Protein AF-A0A7S2M512-F1 (afdb_monomer_lite)

pLDDT: mean 91.22, std 9.27, range [47.25, 98.19]

Structure (mmCIF, N/CA/C/O backbone):
data_AF-A0A7S2M512-F1
#
_entry.id   AF-A0A7S2M512-F1
#
loop_
_atom_site.group_PDB
_atom_site.id
_atom_site.type_symbol
_atom_site.label_atom_id
_atom_site.label_alt_id
_atom_site.label_comp_id
_atom_site.label_asym_id
_atom_site.label_entity_id
_atom_site.label_seq_id
_atom_site.pdbx_PDB_ins_code
_atom_site.Cartn_x
_atom_site.Cartn_y
_atom_site.Cartn_z
_atom_site.occupancy
_atom_site.B_iso_or_equiv
_atom_site.auth_seq_id
_atom_site.auth_comp_id
_atom_site.auth_asym_id
_atom_site.auth_atom_id
_atom_site.pdbx_PDB_model_num
ATOM 1 N N . ILE A 1 1 ? -20.066 -14.148 0.304 1.00 47.25 1 ILE A N 1
ATOM 2 C CA . ILE A 1 1 ? -20.116 -14.385 -1.157 1.00 47.25 1 ILE A CA 1
ATOM 3 C C . ILE A 1 1 ? -18.692 -14.210 -1.650 1.00 47.25 1 ILE A C 1
ATOM 5 O O . ILE A 1 1 ? -18.164 -13.119 -1.497 1.00 47.25 1 ILE A O 1
ATOM 9 N N . SER A 1 2 ? -18.040 -15.280 -2.105 1.00 48.06 2 SER A N 1
ATOM 10 C CA . SER A 1 2 ? -16.738 -15.159 -2.768 1.00 48.06 2 SER A CA 1
ATOM 11 C C . SER A 1 2 ? -17.012 -14.623 -4.172 1.00 48.06 2 SER A C 1
ATOM 13 O O . SER A 1 2 ? -17.700 -15.272 -4.958 1.00 48.06 2 SER A O 1
ATOM 15 N N . SER A 1 3 ? -16.604 -13.385 -4.436 1.00 68.81 3 SER A N 1
ATOM 16 C CA . SER A 1 3 ? -16.643 -12.801 -5.774 1.00 68.81 3 SER A CA 1
ATOM 17 C C . SER A 1 3 ? -15.496 -13.369 -6.601 1.00 68.81 3 SER A C 1
ATOM 19 O O . SER A 1 3 ? -14.376 -13.481 -6.101 1.00 68.81 3 SER A O 1
ATOM 21 N N . VAL A 1 4 ? -15.758 -13.688 -7.867 1.00 78.00 4 VAL A N 1
ATOM 22 C CA . VAL A 1 4 ? -14.702 -14.053 -8.819 1.00 78.00 4 VAL A CA 1
ATOM 23 C C 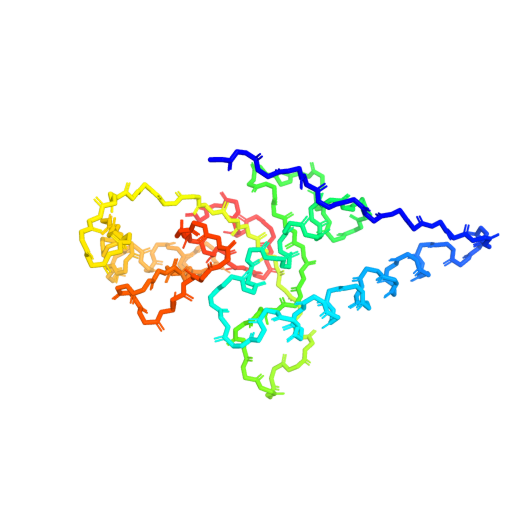. VAL A 1 4 ? -13.775 -12.842 -8.996 1.00 78.00 4 VAL A C 1
ATOM 25 O O . VAL A 1 4 ? -14.283 -11.742 -9.236 1.00 78.00 4 VAL A O 1
ATOM 28 N N . PRO A 1 5 ? -12.447 -12.996 -8.849 1.00 81.44 5 PRO A N 1
ATOM 29 C CA . PRO A 1 5 ? -11.518 -11.890 -9.041 1.00 81.44 5 PRO A CA 1
ATOM 30 C C . PRO A 1 5 ? -11.541 -11.416 -10.499 1.00 81.44 5 PRO A C 1
ATOM 32 O O . PRO A 1 5 ? -11.652 -12.217 -11.426 1.00 81.44 5 PRO A O 1
ATOM 35 N N . MET A 1 6 ? -11.411 -10.105 -10.706 1.00 85.00 6 MET A N 1
ATOM 36 C CA . MET A 1 6 ? -11.157 -9.553 -12.035 1.00 85.00 6 MET A CA 1
ATOM 37 C C . MET A 1 6 ? -9.707 -9.848 -12.424 1.00 85.00 6 MET A C 1
ATOM 39 O O . MET A 1 6 ? -8.794 -9.605 -11.638 1.00 85.00 6 MET A O 1
ATOM 43 N N . THR A 1 7 ? -9.486 -10.334 -13.643 1.00 89.25 7 THR A N 1
ATOM 44 C CA . THR A 1 7 ? -8.142 -10.548 -14.190 1.00 89.25 7 THR A CA 1
ATOM 45 C C . THR A 1 7 ? -7.954 -9.690 -15.432 1.00 89.25 7 THR A C 1
ATOM 47 O O . THR A 1 7 ? -8.776 -9.724 -16.345 1.00 89.25 7 THR A O 1
ATOM 50 N N . ILE A 1 8 ? -6.870 -8.914 -15.458 1.00 90.00 8 ILE A N 1
ATOM 51 C CA . ILE A 1 8 ? -6.464 -8.098 -16.604 1.00 90.00 8 ILE A CA 1
ATOM 52 C C . ILE A 1 8 ? -5.135 -8.657 -17.105 1.00 90.00 8 ILE A C 1
ATOM 54 O O . ILE A 1 8 ? -4.163 -8.709 -16.355 1.00 90.00 8 ILE A O 1
ATOM 58 N N . HIS A 1 9 ? -5.096 -9.072 -18.369 1.00 92.69 9 HIS A N 1
ATOM 59 C CA . HIS A 1 9 ? -3.876 -9.536 -19.023 1.00 92.69 9 HIS A CA 1
ATOM 60 C C . HIS A 1 9 ? -3.316 -8.425 -19.908 1.00 92.69 9 HIS A C 1
ATOM 62 O O . HIS A 1 9 ? -4.042 -7.848 -20.717 1.00 92.69 9 HIS A O 1
ATOM 68 N N . VAL A 1 10 ? -2.024 -8.138 -19.755 1.00 92.50 10 VAL A N 1
ATOM 69 C CA . VAL A 1 10 ? -1.304 -7.146 -20.558 1.00 92.50 10 VAL A CA 1
ATOM 70 C C . VAL A 1 10 ? -0.089 -7.819 -21.175 1.00 92.50 10 VAL A C 1
ATOM 72 O O . VAL A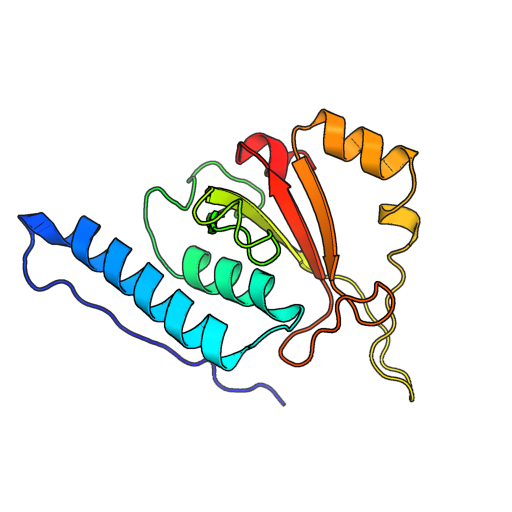 1 10 ? 0.680 -8.477 -20.478 1.00 92.50 10 VAL A O 1
ATOM 75 N N . GLU A 1 11 ? 0.085 -7.635 -22.478 1.00 93.88 11 GLU A N 1
ATOM 76 C CA . GLU A 1 11 ? 1.207 -8.171 -23.238 1.00 93.88 11 GLU A CA 1
ATOM 77 C C . GLU A 1 11 ? 1.879 -7.039 -24.015 1.00 93.88 11 GLU A C 1
ATOM 79 O O . GLU A 1 11 ? 1.219 -6.284 -24.736 1.00 93.88 11 GLU A O 1
ATOM 84 N N . ALA A 1 12 ? 3.199 -6.922 -23.876 1.00 94.44 12 ALA A N 1
ATOM 85 C CA . ALA A 1 12 ? 3.984 -6.014 -24.694 1.00 94.44 12 ALA A CA 1
ATOM 86 C C . ALA A 1 12 ? 4.385 -6.707 -25.999 1.00 94.44 12 ALA A C 1
ATOM 88 O O . ALA A 1 12 ? 5.008 -7.765 -25.989 1.00 94.44 12 ALA A O 1
ATOM 89 N N . LYS A 1 13 ? 4.064 -6.080 -27.134 1.00 94.12 13 LYS A N 1
ATOM 90 C CA . LYS A 1 13 ? 4.365 -6.636 -28.464 1.00 94.12 13 LYS A CA 1
ATOM 91 C C . LYS A 1 13 ? 5.806 -6.403 -28.916 1.00 94.12 13 LYS A C 1
ATOM 93 O O . LYS A 1 13 ? 6.253 -7.040 -29.864 1.00 94.12 13 LYS A O 1
ATOM 98 N N . ASN A 1 14 ? 6.517 -5.473 -28.280 1.00 93.69 14 ASN A N 1
ATOM 99 C CA . ASN A 1 14 ? 7.845 -5.049 -28.698 1.00 93.69 14 ASN A CA 1
ATOM 100 C C . ASN A 1 14 ? 8.878 -5.368 -27.610 1.00 93.69 14 ASN A C 1
ATOM 102 O O . ASN A 1 14 ? 8.921 -4.710 -26.575 1.00 93.69 14 ASN A O 1
ATOM 106 N N . ALA A 1 15 ? 9.718 -6.379 -27.845 1.00 91.50 15 ALA A N 1
ATOM 107 C CA . ALA A 1 15 ? 10.669 -6.874 -26.846 1.00 91.50 15 ALA A CA 1
ATOM 108 C C . ALA A 1 15 ? 11.634 -5.800 -26.285 1.00 91.50 15 ALA A C 1
ATOM 110 O O . ALA A 1 15 ? 11.810 -5.766 -25.068 1.00 91.50 15 ALA A O 1
ATOM 111 N N . PRO A 1 16 ? 12.217 -4.886 -27.092 1.00 95.25 16 PRO A N 1
ATOM 112 C CA . PRO A 1 16 ? 13.127 -3.855 -26.588 1.00 95.25 16 PRO A CA 1
ATOM 113 C C . PRO A 1 16 ? 12.478 -2.850 -25.628 1.00 95.25 16 PRO A C 1
ATOM 115 O O . PRO A 1 16 ? 13.170 -2.301 -24.776 1.00 95.25 16 PRO A O 1
ATOM 118 N N . THR A 1 17 ? 11.171 -2.594 -25.754 1.00 93.75 17 THR A N 1
ATOM 119 C CA . THR A 1 17 ? 10.436 -1.628 -24.915 1.00 93.75 17 THR A CA 1
ATOM 120 C C . THR A 1 17 ? 9.522 -2.298 -23.894 1.00 93.75 17 THR A C 1
ATOM 122 O O . THR A 1 17 ? 8.908 -1.607 -23.085 1.00 93.75 17 THR A O 1
ATOM 125 N N . ALA A 1 18 ? 9.475 -3.634 -23.872 1.00 92.44 18 ALA A N 1
ATOM 126 C CA . ALA A 1 18 ? 8.471 -4.398 -23.143 1.00 92.44 18 ALA A CA 1
ATOM 127 C C . ALA A 1 18 ? 8.366 -4.028 -21.659 1.00 92.44 18 ALA A C 1
ATOM 129 O O . ALA A 1 18 ? 7.266 -3.835 -21.152 1.00 92.44 18 ALA A O 1
ATOM 130 N N . LEU A 1 19 ? 9.495 -3.874 -20.962 1.00 91.12 19 LEU A N 1
ATOM 131 C CA . LEU A 1 19 ? 9.495 -3.526 -19.538 1.00 91.12 19 LEU A CA 1
ATOM 132 C C . LEU A 1 19 ? 8.909 -2.127 -19.277 1.00 91.12 19 LEU A C 1
ATOM 134 O O . LEU A 1 19 ? 8.132 -1.937 -18.338 1.00 91.12 19 LEU A O 1
ATOM 138 N N . GLY A 1 20 ? 9.260 -1.154 -20.122 1.00 91.94 20 GLY A N 1
ATOM 139 C CA . GLY A 1 20 ? 8.735 0.208 -20.041 1.00 91.94 20 GLY A CA 1
ATOM 140 C C . GLY A 1 20 ? 7.241 0.252 -20.353 1.00 91.94 20 GLY A C 1
ATOM 141 O O . GLY A 1 20 ? 6.469 0.822 -19.584 1.00 91.94 20 GLY A O 1
ATOM 142 N N . ASP A 1 21 ? 6.823 -0.433 -21.418 1.00 93.88 21 ASP A N 1
ATOM 143 C CA . ASP A 1 21 ? 5.423 -0.512 -21.844 1.00 93.88 21 ASP A CA 1
ATOM 144 C C . ASP A 1 21 ? 4.541 -1.164 -20.767 1.00 93.88 21 ASP A C 1
ATOM 146 O O . ASP A 1 21 ? 3.466 -0.654 -20.451 1.00 93.88 21 ASP A O 1
ATOM 150 N N . LEU A 1 22 ? 5.010 -2.250 -20.140 1.00 93.88 22 LEU A N 1
ATOM 151 C CA . LEU A 1 22 ? 4.302 -2.910 -19.037 1.00 93.88 22 LEU A CA 1
ATOM 152 C C . LEU A 1 22 ? 4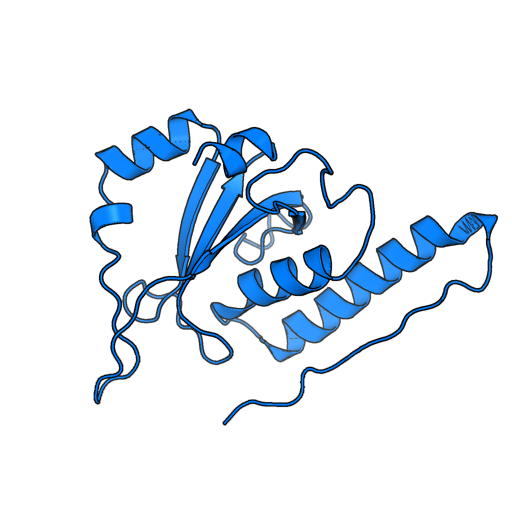.227 -2.026 -17.785 1.00 93.88 22 LEU A C 1
ATOM 154 O O . LEU A 1 22 ? 3.197 -2.005 -17.108 1.00 93.88 22 LEU A O 1
ATOM 158 N N . THR A 1 23 ? 5.280 -1.258 -17.496 1.00 92.31 23 THR A N 1
ATOM 159 C CA . THR A 1 23 ? 5.281 -0.294 -16.385 1.00 92.31 23 THR A CA 1
ATOM 160 C C . THR A 1 23 ? 4.244 0.807 -16.610 1.00 92.31 23 THR A C 1
ATOM 162 O O . THR A 1 23 ? 3.456 1.105 -15.710 1.00 92.31 23 THR A O 1
ATOM 165 N N . ILE A 1 24 ? 4.195 1.368 -17.820 1.00 92.25 24 ILE A N 1
ATOM 166 C CA . ILE A 1 24 ? 3.204 2.380 -18.209 1.00 92.25 24 ILE A CA 1
ATOM 167 C C . ILE A 1 24 ? 1.793 1.791 -18.134 1.00 92.25 24 ILE A C 1
ATOM 169 O O . ILE A 1 24 ? 0.900 2.400 -17.545 1.00 92.25 24 ILE A O 1
ATOM 173 N N . ALA A 1 25 ? 1.587 0.585 -18.668 1.00 94.31 25 ALA A N 1
ATOM 174 C CA . ALA A 1 25 ? 0.291 -0.082 -18.631 1.00 94.31 25 ALA A CA 1
ATOM 175 C C . ALA A 1 25 ? -0.205 -0.301 -17.192 1.00 94.31 25 ALA A C 1
ATOM 177 O O . ALA A 1 25 ? -1.365 -0.006 -16.899 1.00 94.31 25 ALA A O 1
ATOM 178 N N . ARG A 1 26 ? 0.672 -0.733 -16.271 1.00 93.44 26 ARG A N 1
ATOM 179 C CA . ARG A 1 26 ? 0.355 -0.851 -14.836 1.00 93.44 26 ARG A CA 1
ATOM 180 C C . ARG A 1 26 ? -0.130 0.481 -14.265 1.00 93.44 26 ARG A C 1
ATOM 182 O O . ARG A 1 26 ? -1.199 0.528 -13.659 1.00 93.44 26 ARG A O 1
ATOM 189 N N . GLN A 1 27 ? 0.617 1.561 -14.489 1.00 91.56 27 GLN A N 1
ATOM 190 C CA . GLN A 1 27 ? 0.267 2.895 -13.988 1.00 91.56 27 GLN A CA 1
ATOM 191 C C . GLN A 1 27 ? -1.063 3.402 -14.570 1.00 91.56 27 GLN A C 1
ATOM 193 O O . GLN A 1 27 ? -1.874 3.991 -13.853 1.00 91.56 27 GLN A O 1
ATOM 198 N N . MET A 1 28 ? -1.333 3.137 -15.852 1.00 92.88 28 MET A N 1
ATOM 199 C CA . MET A 1 28 ? -2.606 3.488 -16.490 1.00 92.88 28 MET A CA 1
ATOM 200 C C . MET A 1 28 ? -3.783 2.717 -15.886 1.00 92.88 28 MET A C 1
ATOM 202 O O . MET A 1 28 ? -4.805 3.324 -15.562 1.00 92.88 28 MET A O 1
ATOM 206 N N . ILE A 1 29 ? -3.636 1.405 -15.681 1.00 94.00 29 ILE A N 1
ATOM 207 C CA . ILE A 1 29 ? -4.654 0.570 -15.028 1.00 94.00 29 ILE A CA 1
ATOM 208 C C . ILE A 1 29 ? -4.927 1.082 -13.611 1.00 94.00 29 ILE A C 1
ATOM 210 O O . ILE A 1 29 ? -6.082 1.273 -13.237 1.00 94.00 29 ILE A O 1
ATOM 214 N N . GLN A 1 30 ? -3.879 1.374 -12.840 1.00 92.75 30 GLN A N 1
ATOM 215 C CA . GLN A 1 30 ? -4.017 1.935 -11.496 1.00 92.75 30 GLN A CA 1
ATOM 216 C C . GLN A 1 30 ? -4.746 3.276 -11.509 1.00 92.75 30 GLN A C 1
ATOM 218 O O . GLN A 1 30 ? -5.650 3.476 -10.704 1.00 92.75 30 GLN A O 1
ATOM 223 N N . SER A 1 31 ? -4.408 4.175 -12.436 1.00 91.62 31 SER A N 1
ATOM 224 C CA . SER A 1 31 ? -5.086 5.466 -12.583 1.00 91.62 31 SER A CA 1
ATOM 225 C C . SER A 1 31 ? -6.584 5.297 -12.862 1.00 91.62 31 SER A C 1
ATOM 227 O O . SER A 1 31 ? -7.409 5.919 -12.190 1.00 91.62 31 SER A O 1
ATOM 229 N N . LEU A 1 32 ? -6.954 4.399 -13.783 1.00 93.06 32 LEU A N 1
ATOM 230 C CA . LEU A 1 32 ? -8.353 4.096 -14.105 1.00 93.06 32 LEU A CA 1
ATOM 231 C C . LEU A 1 32 ? -9.107 3.517 -12.899 1.00 93.06 32 LEU A C 1
ATOM 233 O O . LEU A 1 32 ? -10.200 3.975 -12.562 1.00 93.06 32 LEU A O 1
ATOM 237 N N . LEU A 1 33 ? -8.513 2.543 -12.206 1.00 92.62 33 LEU A N 1
ATOM 238 C CA . LEU A 1 33 ? -9.134 1.911 -11.041 1.00 92.62 33 LEU A CA 1
ATOM 239 C C . LEU A 1 33 ? -9.238 2.883 -9.855 1.00 92.62 33 LEU A C 1
ATOM 241 O O . LEU A 1 33 ? -10.248 2.899 -9.156 1.00 92.62 33 LEU A O 1
ATOM 245 N N . LEU A 1 34 ? -8.248 3.756 -9.653 1.00 91.81 34 LEU A N 1
ATOM 246 C CA . LEU A 1 34 ? -8.292 4.792 -8.619 1.00 91.81 34 LEU A CA 1
ATOM 247 C C . LEU A 1 34 ? -9.388 5.833 -8.871 1.00 91.81 34 LEU A C 1
ATOM 249 O O . LEU A 1 34 ? -9.926 6.373 -7.902 1.00 91.81 34 LEU A O 1
ATOM 253 N N . GLN A 1 35 ? -9.716 6.130 -10.132 1.00 91.56 35 GLN A N 1
ATOM 254 C CA . GLN A 1 35 ? -10.856 6.989 -10.471 1.00 91.56 35 GLN A CA 1
ATOM 255 C C . GLN A 1 35 ? -12.180 6.321 -10.093 1.00 91.56 35 GLN A C 1
ATOM 257 O O . GLN A 1 35 ? -13.037 6.976 -9.504 1.00 91.56 35 GLN A O 1
ATOM 262 N N . PHE A 1 36 ? -12.319 5.016 -10.351 1.00 91.94 36 PHE A N 1
ATOM 263 C CA . PHE A 1 36 ? -13.494 4.241 -9.945 1.00 91.94 36 PHE A CA 1
ATOM 264 C C . PHE A 1 36 ? -13.658 4.173 -8.419 1.00 91.94 36 PHE A C 1
ATOM 266 O O . PHE A 1 36 ? -14.754 4.386 -7.906 1.00 91.94 36 PHE A O 1
ATOM 273 N N . VAL A 1 37 ? -12.570 3.920 -7.681 1.00 92.50 37 VAL A N 1
ATOM 274 C CA . VAL A 1 37 ? -12.586 3.882 -6.206 1.00 92.50 37 VAL A CA 1
ATOM 275 C C . VAL A 1 37 ? -12.938 5.252 -5.608 1.00 92.50 37 VAL A C 1
ATOM 277 O O . VAL A 1 37 ? -13.553 5.328 -4.543 1.00 92.50 37 VAL A O 1
ATOM 280 N N . GLY A 1 38 ? -12.568 6.346 -6.279 1.00 91.00 38 GLY A N 1
ATOM 281 C CA . GLY A 1 38 ? -12.796 7.702 -5.787 1.00 91.00 38 GLY A CA 1
ATOM 282 C C . GLY A 1 38 ? -11.994 7.996 -4.515 1.00 91.00 38 GLY A C 1
ATOM 283 O O . GLY A 1 38 ? -10.906 7.455 -4.314 1.00 91.00 38 GLY A O 1
ATOM 284 N N . ASN A 1 39 ? -12.511 8.869 -3.647 1.00 90.38 39 ASN A N 1
ATOM 285 C CA . ASN A 1 39 ? -11.863 9.254 -2.386 1.00 90.38 39 ASN A CA 1
ATOM 286 C C . ASN A 1 39 ? -12.220 8.293 -1.232 1.00 90.38 39 ASN A C 1
ATOM 288 O O . ASN A 1 39 ? -12.825 8.699 -0.240 1.00 90.38 39 ASN A O 1
ATOM 292 N N . ASP A 1 40 ? -11.907 7.008 -1.400 1.00 93.69 40 ASP A N 1
ATOM 293 C CA . ASP A 1 40 ? -12.171 5.947 -0.420 1.00 93.69 40 ASP A CA 1
ATOM 294 C C . ASP A 1 40 ? -10.868 5.406 0.197 1.00 93.69 40 ASP A C 1
ATOM 296 O O . ASP A 1 40 ? -9.794 5.474 -0.404 1.00 93.69 40 ASP A O 1
ATOM 300 N N . GLY A 1 41 ? -10.950 4.837 1.398 1.00 93.88 41 GLY A N 1
ATOM 301 C CA . GLY A 1 41 ? -9.826 4.177 2.057 1.00 93.88 41 GLY A CA 1
ATOM 302 C C . GLY A 1 41 ? -9.264 3.009 1.252 1.00 93.88 41 GLY A C 1
ATOM 303 O O . GLY A 1 41 ? -8.063 2.768 1.307 1.00 93.88 41 GLY A O 1
ATOM 304 N N . SER A 1 42 ? -10.083 2.342 0.431 1.00 95.50 42 SER A N 1
ATOM 305 C CA . SER A 1 42 ? -9.677 1.185 -0.378 1.00 95.50 42 SER A CA 1
ATOM 306 C C . SER A 1 42 ? -8.599 1.483 -1.432 1.00 95.50 42 SER A C 1
ATOM 308 O O . SER A 1 42 ? -8.023 0.550 -1.987 1.00 95.50 42 SER A O 1
ATOM 310 N N . ARG A 1 43 ? -8.271 2.758 -1.695 1.00 95.12 43 ARG A N 1
ATOM 311 C CA . ARG A 1 43 ? -7.235 3.171 -2.662 1.00 95.12 43 ARG A CA 1
ATOM 312 C C . ARG A 1 43 ? -5.872 2.535 -2.397 1.00 95.12 43 ARG A C 1
ATOM 314 O O . ARG A 1 43 ? -5.200 2.130 -3.338 1.00 95.12 43 ARG A O 1
ATOM 321 N N . GLY A 1 44 ? -5.452 2.460 -1.132 1.00 94.81 44 GLY A N 1
ATOM 322 C CA . GLY A 1 44 ? -4.134 1.911 -0.806 1.00 94.81 44 GLY A CA 1
ATOM 323 C C . GLY A 1 44 ? -4.051 0.409 -1.012 1.00 94.81 44 GLY A C 1
ATOM 324 O O . GLY A 1 44 ? -3.067 -0.077 -1.558 1.00 94.81 44 GLY A O 1
ATOM 325 N N . ARG A 1 45 ? -5.122 -0.306 -0.659 1.00 96.38 45 ARG A N 1
ATOM 326 C CA . ARG A 1 45 ? -5.257 -1.732 -0.939 1.00 96.38 45 ARG A CA 1
ATOM 327 C C . ARG A 1 45 ? -5.217 -2.008 -2.439 1.00 96.38 45 ARG A C 1
ATOM 329 O O . ARG A 1 45 ? -4.480 -2.885 -2.864 1.00 96.38 45 ARG A O 1
ATOM 336 N N . LEU A 1 46 ? -5.951 -1.217 -3.224 1.00 95.19 46 LEU A N 1
ATOM 337 C CA . LEU A 1 46 ? -5.964 -1.325 -4.681 1.00 95.19 46 LEU A CA 1
ATOM 338 C C . LEU A 1 46 ? -4.555 -1.182 -5.275 1.00 95.19 46 LEU A C 1
ATOM 340 O O . LEU A 1 46 ? -4.140 -2.025 -6.065 1.00 95.19 46 LEU A O 1
ATOM 344 N N . LEU A 1 47 ? -3.824 -0.121 -4.913 1.00 95.12 47 LEU A N 1
ATOM 345 C CA . LEU A 1 47 ? -2.469 0.092 -5.431 1.00 95.12 47 LEU A CA 1
ATOM 346 C C . LEU A 1 47 ? -1.537 -1.061 -5.063 1.00 95.12 47 LEU A C 1
ATOM 348 O O . LEU A 1 47 ? -0.862 -1.593 -5.943 1.00 95.12 47 LEU A O 1
ATOM 352 N N . TYR A 1 48 ? -1.573 -1.482 -3.796 1.00 96.31 48 TYR A N 1
ATOM 353 C CA . TYR A 1 48 ? -0.805 -2.619 -3.303 1.00 96.31 48 TYR A CA 1
ATOM 354 C C . TYR A 1 48 ? -1.089 -3.893 -4.106 1.00 96.31 48 TYR A C 1
ATOM 356 O O . TYR A 1 48 ? -0.160 -4.509 -4.619 1.00 96.31 48 TYR A O 1
ATOM 364 N N . GLU A 1 49 ? -2.359 -4.274 -4.267 1.00 95.44 49 GLU A N 1
ATOM 365 C CA . GLU A 1 49 ? -2.732 -5.513 -4.957 1.00 95.44 49 GLU A CA 1
ATOM 366 C C . GLU A 1 49 ? -2.359 -5.490 -6.439 1.00 95.44 49 GLU A C 1
ATOM 368 O O . GLU A 1 49 ? -1.840 -6.481 -6.953 1.00 95.44 49 GLU A O 1
ATOM 373 N N . VAL A 1 50 ? -2.554 -4.356 -7.123 1.00 94.44 50 VAL A N 1
ATOM 374 C CA . VAL A 1 50 ? -2.153 -4.231 -8.529 1.00 94.44 50 VAL A CA 1
ATOM 375 C C . VAL A 1 50 ? -0.635 -4.338 -8.661 1.00 94.44 50 VAL A C 1
ATOM 377 O O . VAL A 1 50 ? -0.156 -5.124 -9.476 1.00 94.44 50 VAL A O 1
ATOM 380 N N . ALA A 1 51 ? 0.133 -3.611 -7.845 1.00 94.38 51 ALA A N 1
ATOM 381 C CA . ALA A 1 51 ? 1.591 -3.679 -7.879 1.00 94.38 51 ALA A CA 1
ATOM 382 C C . ALA A 1 51 ? 2.104 -5.090 -7.542 1.00 94.38 51 ALA A C 1
ATOM 384 O O . ALA A 1 51 ? 2.974 -5.610 -8.238 1.00 94.38 51 ALA A O 1
ATOM 385 N N . GLN A 1 52 ? 1.514 -5.746 -6.542 1.00 95.31 52 GLN A N 1
ATOM 386 C CA . GLN A 1 52 ? 1.891 -7.094 -6.117 1.00 95.31 52 GLN A CA 1
ATOM 387 C C . GLN A 1 52 ? 1.543 -8.169 -7.158 1.00 95.31 52 GLN A C 1
ATOM 389 O O . GLN A 1 52 ? 2.237 -9.185 -7.250 1.00 95.31 52 GLN A O 1
ATOM 394 N N . SER A 1 53 ? 0.499 -7.948 -7.965 1.00 92.69 53 SER A N 1
ATOM 395 C CA . SER A 1 53 ? 0.094 -8.856 -9.047 1.00 92.69 53 SER A CA 1
ATOM 396 C C . SER A 1 53 ? 1.038 -8.848 -10.256 1.00 92.69 53 SER A C 1
ATOM 398 O O . SER A 1 53 ? 0.958 -9.735 -11.107 1.00 92.69 53 SER A O 1
ATOM 400 N N . CYS A 1 54 ? 1.949 -7.873 -10.333 1.00 90.44 54 CYS A N 1
ATOM 401 C CA . CYS A 1 54 ? 2.904 -7.719 -11.424 1.00 90.44 54 CYS A CA 1
ATOM 402 C C . CYS A 1 54 ? 4.341 -7.970 -10.946 1.00 90.44 54 CYS A C 1
ATOM 404 O O . CYS A 1 54 ? 4.735 -7.558 -9.856 1.00 90.44 54 CYS A O 1
ATOM 406 N N . TRP A 1 55 ? 5.158 -8.593 -11.794 1.00 88.25 55 TRP A N 1
ATOM 407 C CA . TRP A 1 55 ? 6.603 -8.703 -11.573 1.00 88.25 55 TRP A CA 1
ATOM 408 C C . TRP A 1 55 ? 7.328 -7.438 -12.044 1.00 88.25 55 TRP A C 1
ATOM 410 O O . TRP A 1 55 ? 6.886 -6.794 -12.995 1.00 88.25 55 TRP A O 1
ATOM 420 N N . GLY A 1 56 ? 8.439 -7.090 -11.393 1.00 90.12 56 GLY A N 1
ATOM 421 C CA . GLY A 1 56 ? 9.281 -5.951 -11.767 1.00 90.12 56 GLY A CA 1
ATOM 422 C C . GLY A 1 56 ? 10.054 -5.368 -10.585 1.00 90.12 56 GLY A C 1
ATOM 423 O O . GLY A 1 56 ? 9.895 -5.815 -9.449 1.00 90.12 56 GLY A O 1
ATOM 424 N N . ASP A 1 57 ? 10.856 -4.338 -10.857 1.00 91.19 57 ASP A N 1
ATOM 425 C CA . ASP A 1 57 ? 11.727 -3.669 -9.873 1.00 91.19 57 ASP A CA 1
ATOM 426 C C . ASP A 1 57 ? 10.958 -3.015 -8.718 1.00 91.19 57 ASP A C 1
ATOM 428 O O . ASP A 1 57 ? 11.512 -2.747 -7.651 1.00 91.19 57 ASP A O 1
ATOM 432 N N . HIS A 1 58 ? 9.659 -2.769 -8.903 1.00 93.38 58 HIS A N 1
ATOM 433 C CA . HIS A 1 58 ? 8.788 -2.284 -7.842 1.00 93.38 58 HIS A CA 1
ATOM 434 C C . HIS A 1 58 ? 8.539 -3.333 -6.753 1.00 93.38 58 HIS A C 1
ATOM 436 O O . HIS A 1 58 ? 8.062 -2.967 -5.687 1.00 93.38 58 HIS A O 1
ATOM 442 N N . ARG A 1 59 ? 8.856 -4.613 -6.970 1.00 94.88 59 ARG A N 1
ATOM 443 C CA . ARG A 1 59 ? 8.690 -5.685 -5.982 1.00 94.88 59 ARG A CA 1
ATOM 444 C C . ARG A 1 59 ? 10.057 -6.258 -5.587 1.00 94.88 59 ARG A C 1
ATOM 446 O O . ARG A 1 59 ? 10.577 -7.130 -6.284 1.00 94.88 59 ARG A O 1
ATOM 453 N N . PRO A 1 60 ? 10.644 -5.816 -4.463 1.00 94.81 60 PRO A N 1
ATOM 454 C CA . PRO A 1 60 ? 11.914 -6.345 -3.985 1.00 94.81 60 PRO A CA 1
ATOM 455 C C . PRO A 1 60 ? 11.813 -7.841 -3.697 1.00 94.81 60 PRO A C 1
ATOM 457 O O . PRO A 1 60 ? 10.976 -8.281 -2.910 1.00 94.81 60 PRO A O 1
ATOM 460 N N . SER A 1 61 ? 12.709 -8.630 -4.289 1.00 94.25 61 SER A N 1
ATOM 461 C CA . SER A 1 61 ? 12.741 -10.087 -4.108 1.00 94.25 61 SER A CA 1
ATOM 462 C C . SER A 1 61 ? 13.117 -10.522 -2.689 1.00 94.25 61 SER A C 1
ATOM 464 O O . SER A 1 61 ? 12.874 -11.667 -2.321 1.00 94.25 61 SER A O 1
ATOM 466 N N . LEU A 1 62 ? 13.734 -9.628 -1.912 1.00 96.25 62 LEU A N 1
ATOM 467 C CA . LEU A 1 62 ? 14.190 -9.881 -0.544 1.00 96.25 62 LEU A CA 1
ATOM 468 C C . LEU A 1 62 ? 13.197 -9.407 0.525 1.00 96.25 62 LEU A C 1
ATOM 470 O O . LEU A 1 62 ? 13.469 -9.596 1.708 1.00 96.25 62 LEU A O 1
ATOM 474 N N . SER A 1 63 ? 12.074 -8.792 0.138 1.00 95.69 63 SER A N 1
ATOM 475 C CA . SER A 1 63 ? 11.104 -8.307 1.119 1.00 95.69 63 SER A CA 1
ATOM 476 C C . SER A 1 63 ? 10.358 -9.463 1.782 1.00 95.69 63 SER A C 1
ATOM 478 O O . SER A 1 63 ? 9.790 -10.322 1.105 1.00 95.69 63 SER A O 1
ATOM 480 N N . THR A 1 64 ? 10.313 -9.457 3.114 1.00 96.69 64 THR A N 1
ATOM 481 C CA . THR A 1 64 ? 9.580 -10.459 3.906 1.00 96.69 64 THR A CA 1
ATOM 482 C C . THR A 1 64 ? 8.114 -10.085 4.123 1.00 96.69 64 THR A C 1
ATOM 484 O O . THR A 1 64 ? 7.289 -10.967 4.354 1.00 96.69 64 THR A O 1
ATOM 487 N N . SER A 1 65 ? 7.762 -8.801 3.997 1.00 95.38 65 SER A N 1
ATOM 488 C CA . SER A 1 65 ? 6.387 -8.298 4.117 1.00 95.38 65 SER A CA 1
ATOM 489 C C . SER A 1 65 ? 5.633 -8.235 2.786 1.00 95.38 65 SER A C 1
ATOM 491 O O . SER A 1 65 ? 4.524 -7.702 2.740 1.00 95.38 65 SER A O 1
ATOM 493 N N . ASN A 1 66 ? 6.214 -8.753 1.695 1.00 96.38 66 ASN A N 1
ATOM 494 C CA . ASN A 1 66 ? 5.713 -8.545 0.332 1.00 96.38 66 ASN A CA 1
ATOM 495 C C . ASN A 1 66 ? 5.549 -7.053 -0.001 1.00 96.38 66 ASN A C 1
ATOM 497 O O . ASN A 1 66 ? 4.544 -6.658 -0.593 1.00 96.38 66 ASN A O 1
ATOM 501 N N . ALA A 1 67 ? 6.499 -6.220 0.424 1.00 97.44 67 ALA A N 1
ATOM 502 C CA . ALA A 1 67 ? 6.467 -4.799 0.137 1.00 97.44 67 ALA A CA 1
ATOM 503 C C . ALA A 1 67 ? 6.542 -4.552 -1.374 1.00 97.44 67 ALA A C 1
ATOM 505 O O . ALA A 1 67 ? 7.284 -5.213 -2.102 1.00 97.44 67 ALA A O 1
ATOM 506 N N . VAL A 1 68 ? 5.803 -3.548 -1.832 1.00 9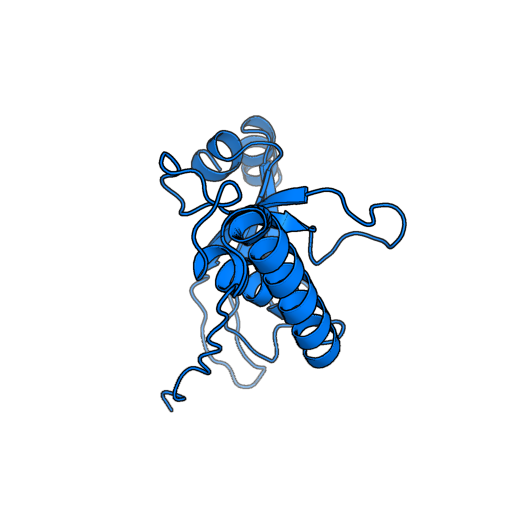7.12 68 VAL A N 1
ATOM 507 C CA . VAL A 1 68 ? 5.809 -3.078 -3.219 1.00 97.12 68 VAL A CA 1
ATOM 508 C C . VAL A 1 68 ? 6.041 -1.580 -3.255 1.00 97.12 68 VAL A C 1
ATOM 510 O O . VAL A 1 68 ? 5.645 -0.858 -2.345 1.00 97.12 68 VAL A O 1
ATOM 513 N N . LYS A 1 69 ? 6.693 -1.100 -4.303 1.00 96.06 69 LYS A N 1
ATOM 514 C CA . LYS A 1 69 ? 6.976 0.306 -4.533 1.00 96.06 69 LYS A CA 1
ATOM 515 C C . LYS A 1 69 ? 5.893 0.901 -5.415 1.00 96.06 69 LYS A C 1
ATOM 517 O O . LYS A 1 69 ? 5.696 0.458 -6.543 1.00 96.06 69 LYS A O 1
ATOM 522 N N . ASP A 1 70 ? 5.210 1.917 -4.911 1.00 93.88 70 ASP A N 1
ATOM 523 C CA . ASP A 1 70 ? 4.205 2.627 -5.692 1.00 93.88 70 ASP A CA 1
ATOM 524 C C . ASP A 1 70 ? 3.946 4.035 -5.159 1.00 93.88 70 ASP A C 1
ATOM 526 O O . ASP A 1 70 ? 4.461 4.434 -4.112 1.00 93.88 70 ASP A O 1
ATOM 530 N N . ILE A 1 71 ? 3.125 4.800 -5.870 1.00 90.56 71 ILE A N 1
ATOM 531 C CA . ILE A 1 71 ? 2.677 6.118 -5.422 1.00 90.56 71 ILE A CA 1
ATOM 532 C C . ILE A 1 71 ? 1.891 6.017 -4.111 1.00 90.56 71 ILE A C 1
ATOM 534 O O . ILE A 1 71 ? 1.114 5.089 -3.894 1.00 90.56 71 ILE A O 1
ATOM 538 N N . ASN A 1 72 ? 2.029 7.008 -3.229 1.00 84.38 72 ASN A N 1
ATOM 539 C CA . ASN A 1 72 ? 1.205 7.030 -2.024 1.00 84.38 72 ASN A CA 1
ATOM 540 C C . ASN A 1 72 ? -0.273 7.342 -2.368 1.00 84.38 72 ASN A C 1
ATOM 542 O O . ASN A 1 72 ? -0.554 8.418 -2.903 1.00 84.38 72 ASN A O 1
ATOM 546 N N . PRO A 1 73 ? -1.235 6.481 -1.988 1.00 82.88 73 PRO A N 1
ATOM 547 C CA . PRO A 1 73 ? -2.666 6.659 -2.274 1.00 82.88 73 PRO A CA 1
ATOM 548 C C . PRO A 1 73 ? -3.340 7.848 -1.560 1.00 82.88 73 PRO A C 1
ATOM 550 O O . PRO A 1 73 ? -4.453 8.220 -1.944 1.00 82.88 73 PRO A O 1
ATOM 553 N N . PHE A 1 74 ? -2.713 8.403 -0.513 1.00 81.88 74 PHE A N 1
ATOM 554 C CA . PHE A 1 74 ? -3.306 9.354 0.438 1.00 81.88 74 PHE A CA 1
ATOM 555 C C . PHE A 1 74 ? -2.577 10.701 0.542 1.00 81.88 74 PHE A C 1
ATOM 557 O O . PHE A 1 74 ? -2.965 11.526 1.375 1.00 81.88 74 PHE A O 1
ATOM 564 N N . TYR A 1 75 ? -1.511 10.931 -0.228 1.00 75.38 75 TYR A N 1
ATOM 565 C CA . TYR A 1 75 ? -0.831 12.225 -0.196 1.00 75.38 75 TYR A CA 1
ATOM 566 C C . TYR A 1 75 ? -1.576 13.302 -0.994 1.00 75.38 75 TYR A C 1
ATOM 568 O O . TYR A 1 75 ? -2.319 13.027 -1.935 1.00 75.38 75 TYR A O 1
ATOM 576 N N . SER A 1 76 ? -1.372 14.548 -0.556 1.00 61.22 76 SER A N 1
ATOM 577 C CA . SER A 1 76 ? -1.889 15.764 -1.186 1.00 61.22 76 SER A CA 1
ATOM 578 C C . SER A 1 76 ? -1.381 15.893 -2.630 1.00 61.22 76 SER A C 1
ATOM 580 O O . SER A 1 76 ? -0.281 15.419 -2.926 1.00 61.22 76 SER A O 1
ATOM 582 N N . PRO A 1 77 ? -2.114 16.605 -3.509 1.00 56.88 77 PRO A N 1
ATOM 583 C CA . PRO A 1 77 ? -1.650 16.979 -4.845 1.00 56.88 77 PRO A CA 1
ATOM 584 C C . PRO A 1 77 ? -0.224 17.561 -4.908 1.00 56.88 77 PRO A C 1
ATOM 586 O O . PRO A 1 77 ? 0.451 17.524 -5.923 1.00 56.88 77 PRO A O 1
ATOM 589 N N . GLN A 1 78 ? 0.307 18.102 -3.820 1.00 56.94 78 GLN A N 1
ATOM 590 C CA . GLN A 1 78 ? 1.653 18.684 -3.828 1.00 56.94 78 GLN A CA 1
ATOM 591 C C . GLN A 1 78 ? 2.776 17.631 -3.801 1.00 56.94 78 GLN A C 1
ATOM 593 O O . GLN A 1 78 ? 3.907 17.931 -4.170 1.00 56.94 78 GLN A O 1
ATOM 598 N N . ASP A 1 79 ? 2.467 16.393 -3.413 1.00 62.25 79 ASP A N 1
ATOM 599 C CA . ASP A 1 79 ? 3.396 15.257 -3.384 1.00 62.25 79 ASP A CA 1
ATOM 600 C C . ASP A 1 79 ? 3.191 14.305 -4.582 1.00 62.25 79 ASP A C 1
ATOM 602 O O . ASP A 1 79 ? 3.627 13.149 -4.538 1.00 62.25 79 ASP A O 1
ATOM 606 N N . HIS A 1 80 ? 2.527 14.776 -5.652 1.00 57.69 80 HIS A N 1
ATOM 607 C CA . HIS A 1 80 ? 2.246 13.994 -6.859 1.00 57.69 80 HIS A CA 1
ATOM 608 C C . HIS A 1 80 ? 3.509 13.271 -7.360 1.00 57.69 80 HIS A C 1
ATOM 610 O O . HIS A 1 80 ? 4.452 13.888 -7.847 1.00 57.69 80 HIS A O 1
ATOM 616 N N . GLY A 1 81 ? 3.504 11.941 -7.248 1.00 64.56 81 GLY A N 1
ATOM 617 C CA . GLY A 1 81 ? 4.503 11.069 -7.866 1.00 64.56 81 GLY A CA 1
ATOM 618 C C . GLY A 1 81 ? 5.636 10.588 -6.963 1.00 64.56 81 GLY A C 1
ATOM 619 O O . GLY A 1 81 ? 6.475 9.828 -7.440 1.00 64.56 81 GLY A O 1
ATOM 620 N N . LYS A 1 82 ? 5.683 10.953 -5.673 1.00 82.88 82 LYS A N 1
ATOM 621 C CA . LYS A 1 82 ? 6.638 10.290 -4.769 1.00 82.88 82 LYS A CA 1
ATOM 622 C C . LYS A 1 82 ? 6.209 8.844 -4.538 1.00 82.88 82 LYS A C 1
ATOM 624 O O . LYS A 1 82 ? 5.164 8.576 -3.941 1.00 82.88 82 LYS A O 1
ATOM 629 N N . GLU A 1 83 ? 7.043 7.931 -5.016 1.00 89.38 83 GLU A N 1
ATOM 630 C CA . GLU A 1 83 ? 6.913 6.507 -4.753 1.00 89.38 83 GLU A CA 1
ATOM 631 C C . GLU A 1 83 ? 7.441 6.163 -3.357 1.00 89.38 83 GLU A C 1
ATOM 633 O O . GLU A 1 83 ? 8.470 6.678 -2.913 1.00 89.38 83 GLU A O 1
ATOM 638 N N . PHE A 1 84 ? 6.749 5.253 -2.685 1.00 93.75 84 PHE A N 1
ATOM 639 C CA . PHE A 1 84 ? 7.129 4.682 -1.401 1.00 93.75 84 PHE A CA 1
ATOM 640 C C . PHE A 1 84 ? 7.006 3.169 -1.479 1.00 93.75 84 PHE A C 1
ATOM 642 O O . PHE A 1 84 ? 6.198 2.644 -2.244 1.00 93.75 84 PHE A O 1
ATOM 649 N N . PHE A 1 85 ? 7.778 2.472 -0.654 1.00 96.75 85 PHE A N 1
ATOM 650 C CA . PHE A 1 85 ? 7.482 1.075 -0.383 1.00 96.75 85 PHE A CA 1
ATOM 651 C C . PHE A 1 85 ? 6.263 1.005 0.523 1.00 96.75 85 PHE A C 1
ATOM 653 O O . PHE A 1 85 ? 6.151 1.794 1.463 1.00 96.75 85 PHE A O 1
ATOM 660 N N . MET A 1 86 ? 5.362 0.073 0.241 1.00 97.12 86 MET A N 1
ATOM 661 C CA . MET A 1 86 ? 4.176 -0.163 1.038 1.00 97.12 86 MET A CA 1
ATOM 662 C C . MET A 1 86 ? 3.862 -1.647 1.178 1.00 97.12 86 MET A C 1
ATOM 664 O O . MET A 1 86 ? 4.135 -2.437 0.276 1.00 97.12 86 MET A O 1
ATOM 668 N N . SER A 1 87 ? 3.243 -2.002 2.297 1.00 97.75 87 SER A N 1
ATOM 669 C CA . SER A 1 87 ? 2.630 -3.307 2.523 1.00 97.75 87 SER A CA 1
ATOM 670 C C . SER A 1 87 ? 1.279 -3.143 3.221 1.00 97.75 87 SER A C 1
ATOM 672 O O . SER A 1 87 ? 0.980 -2.096 3.808 1.00 97.75 87 SER A O 1
ATOM 674 N N . VAL A 1 88 ? 0.443 -4.170 3.118 1.00 97.69 88 VAL A N 1
ATOM 675 C CA . VAL A 1 88 ? -0.890 -4.231 3.715 1.00 97.69 88 VAL A CA 1
ATOM 676 C C . VAL A 1 88 ? -0.896 -5.297 4.800 1.00 97.69 88 VAL A C 1
ATOM 678 O O . VAL A 1 88 ? -0.610 -6.462 4.537 1.00 97.69 88 VAL A O 1
ATOM 681 N N . VAL A 1 89 ? -1.290 -4.903 6.010 1.00 97.25 89 VAL A N 1
ATOM 682 C CA . VAL A 1 89 ? -1.534 -5.822 7.127 1.00 97.25 89 VAL A CA 1
ATOM 683 C C . VAL A 1 89 ? -3.030 -5.856 7.409 1.00 97.25 89 VAL A C 1
ATOM 685 O O . VAL A 1 89 ? -3.637 -4.824 7.700 1.00 97.25 89 VAL A O 1
ATOM 688 N N . GLU A 1 90 ? -3.638 -7.036 7.314 1.00 95.94 90 GLU A N 1
ATOM 689 C CA . GLU A 1 90 ? -5.069 -7.208 7.579 1.00 95.94 90 GLU A CA 1
ATOM 690 C C . GLU A 1 90 ? -5.390 -6.924 9.047 1.00 95.94 90 GLU A C 1
ATOM 692 O O . GLU A 1 90 ? -4.675 -7.365 9.951 1.00 95.94 90 GLU A O 1
ATOM 697 N N . LEU A 1 91 ? -6.491 -6.211 9.296 1.00 94.81 91 LEU A N 1
ATOM 698 C CA . LEU A 1 91 ? -6.962 -5.973 10.655 1.00 94.81 91 LEU A CA 1
ATOM 699 C C . LEU A 1 91 ? -8.094 -6.932 11.012 1.00 94.81 91 LEU A C 1
ATOM 701 O O . LEU A 1 91 ? -9.093 -6.994 10.291 1.00 94.81 91 LEU A O 1
ATOM 705 N N . PRO A 1 92 ? -8.018 -7.611 12.169 1.00 93.00 92 PRO A N 1
ATOM 706 C CA . PRO A 1 92 ? -9.156 -8.357 12.669 1.00 93.00 92 PRO A CA 1
ATOM 707 C C . PRO A 1 92 ? -10.305 -7.390 12.971 1.00 93.00 92 PRO A C 1
ATOM 709 O O . PRO A 1 92 ? -10.127 -6.362 13.633 1.00 93.00 92 PRO A O 1
ATOM 712 N N . TYR A 1 93 ? -11.499 -7.734 12.494 1.00 93.06 93 TYR A N 1
ATOM 713 C CA . TYR A 1 93 ? -12.693 -6.916 12.660 1.00 93.06 93 TYR A CA 1
ATOM 714 C C . TYR A 1 93 ? -13.899 -7.741 13.101 1.00 93.06 93 TYR A C 1
ATOM 716 O O . TYR A 1 93 ? -14.025 -8.931 12.813 1.00 93.06 93 TYR A O 1
ATOM 724 N N . LYS A 1 94 ? -14.832 -7.072 13.777 1.00 93.06 94 LYS A N 1
ATOM 725 C CA . LYS A 1 94 ? -16.149 -7.602 14.120 1.00 93.06 94 LYS A CA 1
ATOM 726 C C . LYS A 1 94 ? -17.213 -6.890 13.300 1.00 93.06 94 LYS A C 1
ATOM 728 O O . LYS A 1 94 ? -17.246 -5.662 13.229 1.00 93.06 94 LYS A O 1
ATOM 733 N N . VAL A 1 95 ? -18.120 -7.658 12.706 1.00 90.19 95 VAL A N 1
ATOM 734 C CA . VAL A 1 95 ? -19.307 -7.102 12.049 1.00 90.19 95 VAL A CA 1
ATOM 735 C C . VAL A 1 95 ? -20.328 -6.716 13.120 1.00 90.19 95 VAL A C 1
ATOM 737 O O . VAL A 1 95 ? -20.709 -7.527 13.963 1.00 90.19 95 VAL A O 1
ATOM 740 N N . THR A 1 96 ? -20.760 -5.462 13.096 1.00 88.88 96 THR A N 1
ATOM 741 C CA . THR A 1 96 ? -21.764 -4.885 13.996 1.00 88.88 96 THR A CA 1
ATOM 742 C C . THR A 1 96 ? -22.910 -4.287 13.179 1.00 88.88 96 THR A C 1
ATOM 744 O O . THR A 1 96 ? -22.800 -4.132 11.963 1.00 88.88 96 THR A O 1
ATOM 747 N N . LYS A 1 97 ? -24.008 -3.885 13.836 1.00 87.25 97 LYS A N 1
ATOM 748 C CA . LYS A 1 97 ? -25.115 -3.173 13.165 1.00 87.25 97 LYS A CA 1
ATOM 749 C C . LYS A 1 97 ? -24.675 -1.848 12.523 1.00 87.25 97 LYS A C 1
ATOM 751 O O . LYS A 1 97 ? -25.293 -1.417 11.560 1.00 87.25 97 LYS A O 1
ATOM 756 N N . ALA A 1 98 ? -23.619 -1.221 13.046 1.00 81.69 98 ALA A N 1
ATOM 757 C CA . ALA A 1 98 ? -23.070 0.040 12.548 1.00 81.69 98 ALA A CA 1
ATOM 758 C C . ALA A 1 98 ? -21.984 -0.150 11.467 1.00 81.69 98 ALA A C 1
ATOM 760 O O . ALA A 1 98 ? -21.421 0.830 10.988 1.00 81.69 98 ALA A O 1
ATOM 761 N N . GLY A 1 99 ? -21.673 -1.395 11.086 1.00 82.88 99 GLY A N 1
ATOM 762 C CA . GLY A 1 99 ? -20.606 -1.732 10.143 1.00 82.88 99 GLY A CA 1
ATOM 763 C C . GLY A 1 99 ? -19.488 -2.555 10.783 1.00 82.88 99 GLY A C 1
ATOM 764 O O . GLY A 1 99 ? -19.695 -3.245 11.783 1.00 82.88 99 GLY A O 1
ATOM 765 N N . LYS A 1 100 ? -18.295 -2.514 10.186 1.00 86.94 100 LYS A N 1
ATOM 766 C CA . LYS A 1 100 ? -17.110 -3.228 10.680 1.00 86.94 100 LYS A CA 1
ATOM 767 C C . LYS A 1 100 ? -16.425 -2.396 11.768 1.00 86.94 100 LYS A C 1
ATOM 769 O O . LYS A 1 100 ? -16.074 -1.248 11.512 1.00 86.94 100 LYS A O 1
ATOM 774 N N . SER A 1 101 ? -16.243 -2.976 12.950 1.00 89.62 101 SER A N 1
ATOM 775 C CA . SER A 1 101 ? -15.465 -2.390 14.047 1.00 89.62 101 SER A CA 1
ATOM 776 C C . SER A 1 101 ? -14.151 -3.142 14.188 1.00 89.62 101 SER A C 1
ATOM 778 O O . SER A 1 101 ? -14.140 -4.374 14.123 1.00 89.62 101 SER A O 1
ATOM 780 N N . VAL A 1 102 ? -13.056 -2.413 14.361 1.00 93.44 102 VAL A N 1
ATOM 781 C CA . VAL A 1 102 ? -11.730 -2.985 14.601 1.00 93.44 102 VAL A CA 1
ATOM 782 C C . VAL A 1 102 ? -11.252 -2.592 15.993 1.00 93.44 102 VAL A C 1
ATOM 784 O O . VAL A 1 102 ? -11.799 -1.715 16.650 1.00 93.44 102 VAL A O 1
ATOM 787 N N . HIS A 1 103 ? -10.237 -3.287 16.487 1.00 92.56 103 HIS A N 1
ATOM 788 C CA . HIS A 1 103 ? -9.583 -2.921 17.736 1.00 92.56 103 HIS A CA 1
ATOM 789 C C . HIS A 1 103 ? -8.128 -2.578 17.434 1.00 92.56 103 HIS A C 1
ATOM 791 O O . HIS A 1 103 ? -7.234 -3.363 17.715 1.00 92.56 103 HIS A O 1
ATOM 797 N N . ALA A 1 104 ? -7.903 -1.426 16.795 1.00 94.69 104 ALA A N 1
ATOM 798 C CA . ALA A 1 104 ? -6.586 -1.017 16.289 1.00 94.69 104 ALA A CA 1
ATOM 799 C C . ALA A 1 104 ? -6.055 0.283 16.921 1.00 94.69 104 ALA A C 1
ATOM 801 O O . ALA A 1 104 ? -5.000 0.778 16.534 1.00 94.69 104 ALA A O 1
ATOM 802 N N . ALA A 1 105 ? -6.752 0.838 17.920 1.00 94.25 105 ALA A N 1
ATOM 803 C CA . ALA A 1 105 ? -6.362 2.099 18.556 1.00 94.25 105 ALA A CA 1
ATOM 804 C C . ALA A 1 105 ? -4.975 2.033 19.221 1.00 94.25 105 ALA A C 1
ATOM 806 O O . ALA A 1 105 ? -4.257 3.030 19.242 1.00 94.25 105 ALA A O 1
ATOM 807 N N . TYR A 1 106 ? -4.568 0.854 19.706 1.00 94.50 106 TYR A N 1
ATOM 808 C CA . TYR A 1 106 ? -3.247 0.645 20.303 1.00 94.50 106 TYR A CA 1
ATOM 809 C C . TYR A 1 106 ? -2.099 0.882 19.306 1.00 94.50 106 TYR A C 1
ATOM 811 O O . TYR A 1 106 ? -1.039 1.354 19.710 1.00 94.50 106 TYR A O 1
ATOM 819 N N . LEU A 1 107 ? -2.325 0.649 18.004 1.00 95.50 107 LEU A N 1
ATOM 820 C CA . LEU A 1 107 ? -1.345 0.929 16.946 1.00 95.50 107 LEU A CA 1
ATOM 821 C C . LEU A 1 107 ? -1.068 2.428 16.791 1.00 95.50 107 LEU A C 1
ATOM 823 O O . LEU A 1 107 ? -0.008 2.820 16.314 1.00 95.50 107 LEU A O 1
ATOM 827 N N . LEU A 1 108 ? -2.014 3.272 17.209 1.00 95.69 108 LEU A N 1
ATOM 828 C CA . LEU A 1 108 ? -1.893 4.728 17.183 1.00 95.69 108 LEU A CA 1
ATOM 829 C C . LEU A 1 108 ? -1.348 5.300 18.499 1.00 95.69 108 LEU A C 1
ATOM 831 O O . LEU A 1 108 ? -1.323 6.519 18.676 1.00 95.69 108 LEU A O 1
ATOM 835 N N . SER A 1 109 ? -0.918 4.445 19.432 1.00 97.06 109 SER A N 1
ATOM 836 C CA . SER A 1 109 ? -0.244 4.908 20.639 1.00 97.06 109 SER A CA 1
ATOM 837 C C . SER A 1 109 ? 1.074 5.604 20.279 1.00 97.06 109 SER A C 1
ATOM 839 O O . SER A 1 109 ? 1.756 5.238 19.319 1.00 97.06 109 SER A O 1
ATOM 841 N N . ARG A 1 110 ? 1.459 6.617 21.062 1.00 97.25 110 ARG A N 1
ATOM 842 C CA . ARG A 1 110 ? 2.709 7.361 20.838 1.00 97.25 110 ARG A CA 1
ATOM 843 C C . ARG A 1 110 ? 3.931 6.438 20.822 1.00 97.25 110 ARG A C 1
ATOM 845 O O . ARG A 1 110 ? 4.838 6.657 20.029 1.00 97.25 110 ARG A O 1
ATOM 852 N N . GLU A 1 111 ? 3.943 5.434 21.692 1.00 97.44 111 GLU A N 1
ATOM 853 C CA . GLU A 1 111 ? 5.028 4.460 21.806 1.00 97.44 111 GLU A CA 1
ATOM 854 C C . GLU A 1 111 ? 5.137 3.592 20.548 1.00 97.44 111 GLU A C 1
ATOM 856 O O . GLU A 1 111 ? 6.207 3.526 19.941 1.00 97.44 111 GLU A O 1
ATOM 861 N N . THR A 1 112 ? 4.021 3.010 20.093 1.00 96.69 112 THR A N 1
ATOM 862 C CA . THR A 1 112 ? 3.986 2.200 18.867 1.00 96.69 112 THR A CA 1
ATOM 863 C C . THR A 1 112 ? 4.384 3.022 17.645 1.00 96.69 112 THR A C 1
ATOM 865 O O . THR A 1 112 ? 5.243 2.601 16.874 1.00 96.69 112 THR A O 1
ATOM 868 N N . LEU A 1 113 ? 3.836 4.232 17.494 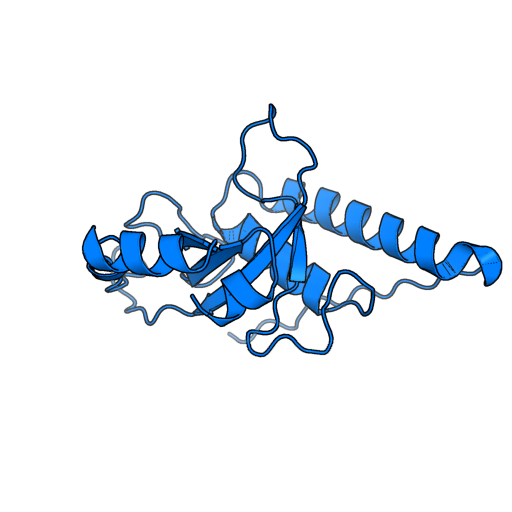1.00 97.06 113 LEU A N 1
ATOM 869 C CA . LEU A 1 113 ? 4.174 5.109 16.372 1.00 97.06 113 LEU A CA 1
ATOM 870 C C . LEU A 1 113 ? 5.648 5.528 16.383 1.00 97.06 113 LEU A C 1
ATOM 872 O O . LEU A 1 113 ? 6.268 5.562 15.324 1.00 97.06 113 LEU A O 1
ATOM 876 N N . HIS A 1 114 ? 6.226 5.810 17.553 1.00 97.44 114 HIS A N 1
ATOM 877 C CA . HIS A 1 114 ? 7.650 6.128 17.667 1.00 97.44 114 HIS A CA 1
ATOM 878 C C . HIS A 1 114 ? 8.532 4.930 17.286 1.00 97.44 114 HIS A C 1
ATOM 880 O O . HIS A 1 114 ? 9.529 5.097 16.587 1.00 97.44 114 HIS A O 1
ATOM 886 N N . SER A 1 115 ? 8.159 3.719 17.711 1.00 96.69 115 SER A N 1
ATOM 887 C CA . SER A 1 115 ? 8.867 2.486 17.348 1.00 96.69 115 SER A CA 1
ATOM 888 C C . SER A 1 115 ? 8.844 2.237 15.834 1.00 96.69 115 SER A C 1
ATOM 890 O O . SER A 1 115 ? 9.894 2.021 15.232 1.00 96.69 115 SER A O 1
ATOM 892 N N . ILE A 1 116 ? 7.679 2.389 15.196 1.00 96.94 116 ILE A N 1
ATOM 893 C CA . ILE A 1 116 ? 7.521 2.284 13.736 1.00 96.94 116 ILE A CA 1
ATOM 894 C C . ILE A 1 116 ? 8.339 3.365 13.016 1.00 96.94 116 ILE A C 1
ATOM 896 O O . ILE A 1 116 ? 9.037 3.091 12.045 1.00 96.94 116 ILE A O 1
ATOM 900 N N . GLN A 1 117 ? 8.309 4.607 13.501 1.00 96.62 117 GLN A N 1
ATOM 901 C CA . GLN A 1 117 ? 9.091 5.692 12.903 1.00 96.62 117 GLN A CA 1
ATOM 902 C C . GLN A 1 117 ? 10.599 5.447 12.992 1.00 96.62 117 GLN A C 1
ATOM 904 O O . GLN A 1 117 ? 11.326 5.804 12.063 1.00 96.62 117 GLN A O 1
ATOM 909 N N . ALA A 1 118 ? 11.073 4.796 14.058 1.00 96.56 118 ALA A N 1
ATOM 910 C CA . ALA A 1 118 ? 12.476 4.420 14.202 1.00 96.56 118 ALA A CA 1
ATOM 911 C C . ALA A 1 118 ? 12.940 3.414 13.130 1.00 96.56 118 ALA A C 1
ATOM 913 O O . ALA A 1 118 ? 14.130 3.369 12.819 1.00 96.56 118 ALA A O 1
ATOM 914 N N . SER A 1 119 ? 12.027 2.654 12.506 1.00 96.12 119 SER A N 1
ATOM 915 C CA . SER A 1 119 ? 12.358 1.784 11.370 1.00 96.12 119 SER A CA 1
ATOM 916 C C . SER A 1 119 ? 12.491 2.542 10.039 1.00 96.12 119 SER A C 1
ATOM 918 O O . SER A 1 119 ? 12.987 1.969 9.065 1.00 96.12 119 SER A O 1
ATOM 920 N N . GLY A 1 120 ? 12.092 3.819 9.991 1.00 95.06 120 GLY A N 1
ATOM 921 C CA . GLY A 1 120 ? 11.986 4.615 8.765 1.00 95.06 120 GLY A CA 1
ATOM 922 C C . GLY A 1 120 ? 10.643 4.466 8.041 1.00 95.06 120 GLY A C 1
ATOM 923 O O . GLY A 1 120 ? 10.527 4.881 6.881 1.00 95.06 120 GLY A O 1
ATOM 924 N N . ALA A 1 121 ? 9.645 3.883 8.708 1.00 96.38 121 ALA A N 1
ATOM 925 C CA . ALA A 1 121 ? 8.297 3.696 8.194 1.00 96.38 121 ALA A CA 1
ATOM 926 C C . ALA A 1 121 ? 7.265 4.567 8.928 1.00 96.38 121 ALA A C 1
ATOM 928 O O . ALA A 1 121 ? 7.546 5.271 9.897 1.00 96.38 121 ALA A O 1
ATOM 929 N N . TYR A 1 122 ? 6.036 4.529 8.440 1.00 95.19 122 TYR A N 1
ATOM 930 C CA . TYR A 1 122 ? 4.852 5.024 9.120 1.00 95.19 122 TYR A CA 1
ATOM 931 C C . TYR A 1 122 ? 3.668 4.145 8.743 1.00 95.19 122 TYR A C 1
ATOM 933 O O . TYR A 1 122 ? 3.655 3.509 7.689 1.00 95.19 122 TYR A O 1
ATOM 941 N N . ILE A 1 123 ? 2.651 4.145 9.595 1.00 96.31 123 ILE A N 1
ATOM 942 C CA . ILE A 1 123 ? 1.422 3.405 9.343 1.00 96.31 123 ILE A CA 1
ATOM 943 C C . ILE A 1 123 ? 0.233 4.334 9.181 1.00 96.31 123 ILE A C 1
ATOM 945 O O . ILE A 1 123 ? 0.203 5.463 9.679 1.00 96.31 123 ILE A O 1
ATOM 949 N N . ARG A 1 124 ? -0.787 3.818 8.509 1.00 95.44 124 ARG A N 1
ATOM 950 C CA . ARG A 1 124 ? -2.118 4.403 8.465 1.00 95.44 124 ARG A CA 1
ATOM 951 C C . ARG A 1 124 ? -3.133 3.299 8.697 1.00 95.44 124 ARG A C 1
ATOM 953 O O . ARG A 1 124 ? -3.211 2.354 7.919 1.00 95.44 124 ARG A O 1
ATOM 960 N N . VAL A 1 125 ? -3.909 3.435 9.765 1.00 96.62 125 VAL A N 1
ATOM 961 C CA . VAL A 1 125 ? -5.006 2.516 10.069 1.00 96.62 125 VAL A CA 1
ATOM 962 C C . VAL A 1 125 ? -6.207 2.914 9.214 1.00 96.62 125 VAL A C 1
ATOM 964 O O . VAL A 1 125 ? -6.737 4.017 9.347 1.00 96.62 125 VAL A O 1
ATOM 967 N N . VAL A 1 126 ? -6.598 2.038 8.295 1.00 95.81 126 VAL A N 1
ATOM 968 C CA . VAL A 1 126 ? -7.630 2.280 7.289 1.00 95.81 126 VAL A CA 1
ATOM 969 C C . VAL A 1 126 ? -8.907 1.550 7.704 1.00 95.81 126 VAL A C 1
ATOM 971 O O . VAL A 1 126 ? -9.106 0.370 7.413 1.00 95.81 126 VAL A O 1
ATOM 974 N N . ALA A 1 127 ? -9.766 2.264 8.430 1.00 94.25 127 ALA A N 1
ATOM 975 C CA . ALA A 1 127 ? -11.104 1.819 8.804 1.00 94.25 127 ALA A CA 1
ATOM 976 C C . ALA A 1 127 ? -12.026 3.023 9.056 1.00 94.25 127 ALA A C 1
ATOM 978 O O . ALA A 1 127 ? -11.568 4.135 9.343 1.00 94.25 127 ALA A O 1
ATOM 979 N N . THR A 1 128 ? -13.341 2.791 9.027 1.00 90.81 128 THR A N 1
ATOM 980 C CA . THR A 1 128 ? -14.364 3.826 9.268 1.00 90.81 128 THR A CA 1
ATOM 981 C C . THR A 1 128 ? -14.171 4.551 10.602 1.00 90.81 128 THR A C 1
ATOM 983 O O . THR A 1 128 ? -14.238 5.777 10.651 1.00 90.81 128 THR A O 1
ATOM 986 N N . GLU A 1 129 ? -13.864 3.819 11.674 1.00 90.94 129 GLU A N 1
ATOM 987 C CA . GLU A 1 129 ? -13.624 4.377 13.016 1.00 90.94 129 GLU A CA 1
ATOM 988 C C . GLU A 1 129 ? -12.374 5.274 13.109 1.00 90.94 129 GLU A C 1
ATOM 990 O O . GLU A 1 129 ? -12.310 6.142 13.978 1.00 90.94 129 GLU A O 1
ATOM 995 N N . PHE A 1 130 ? -11.437 5.165 12.159 1.00 92.12 130 PHE A N 1
ATOM 996 C CA . PHE A 1 130 ? -10.258 6.036 12.045 1.00 92.12 130 PHE A CA 1
ATOM 997 C C . PHE A 1 130 ? -10.409 7.118 10.971 1.00 92.12 130 PHE A C 1
ATOM 999 O O . PHE A 1 130 ? -9.420 7.693 10.523 1.00 92.12 130 PHE A O 1
ATOM 1006 N N . LYS A 1 131 ? -11.651 7.429 10.569 1.00 91.62 131 LYS A N 1
ATOM 1007 C CA . LYS A 1 131 ? -11.990 8.472 9.581 1.00 91.62 131 LYS A CA 1
ATOM 1008 C C . LYS A 1 131 ? -11.417 8.217 8.180 1.00 91.62 131 LYS A C 1
ATOM 1010 O O . LYS A 1 131 ? -11.298 9.148 7.387 1.00 91.62 131 LYS A O 1
ATOM 1015 N N . ILE A 1 132 ? -11.097 6.962 7.864 1.00 92.06 132 ILE A N 1
ATOM 1016 C CA . ILE A 1 132 ? -10.668 6.523 6.531 1.00 92.06 132 ILE A CA 1
ATOM 1017 C C . ILE A 1 132 ? -11.545 5.323 6.144 1.00 92.06 132 ILE A C 1
ATOM 1019 O O . ILE A 1 132 ? -11.120 4.174 6.273 1.00 92.06 132 ILE A O 1
ATOM 1023 N N . PRO A 1 133 ? -12.813 5.567 5.767 1.00 90.88 133 PRO A N 1
ATOM 1024 C CA . PRO A 1 133 ? -13.770 4.497 5.514 1.00 90.88 133 PRO A CA 1
ATOM 1025 C C . PRO A 1 133 ? -13.348 3.655 4.310 1.00 90.88 133 PRO A C 1
ATOM 1027 O O . PRO A 1 133 ? -12.847 4.194 3.328 1.00 90.88 133 PRO A O 1
ATOM 1030 N N . THR A 1 134 ? -13.591 2.347 4.384 1.00 91.81 134 THR A N 1
ATOM 1031 C CA . THR A 1 134 ? -13.394 1.401 3.279 1.00 91.81 134 THR A CA 1
ATOM 1032 C C . THR A 1 134 ? -14.731 0.838 2.842 1.00 91.81 134 THR A C 1
ATOM 1034 O O . THR A 1 134 ? -15.419 0.161 3.609 1.00 91.81 134 THR A O 1
ATOM 1037 N N . LYS A 1 135 ? -15.124 1.118 1.600 1.00 91.19 135 LYS A N 1
ATOM 1038 C CA . LYS A 1 135 ? -16.372 0.581 1.032 1.00 91.19 135 LYS A CA 1
ATOM 1039 C C . LYS A 1 135 ? -16.150 -0.680 0.211 1.00 91.19 135 LYS A C 1
ATOM 1041 O O . LYS A 1 135 ? -17.067 -1.486 0.083 1.00 91.19 135 LYS A O 1
ATOM 1046 N N . LEU A 1 136 ? -14.952 -0.835 -0.349 1.00 91.88 136 LEU A N 1
ATOM 1047 C CA . LEU A 1 136 ? -14.651 -1.853 -1.357 1.00 91.88 136 LEU A CA 1
ATOM 1048 C C . LEU A 1 136 ? -13.714 -2.952 -0.842 1.00 91.88 136 LEU A C 1
ATOM 1050 O O . LEU A 1 136 ? -13.479 -3.925 -1.547 1.00 91.88 136 LEU A O 1
ATOM 1054 N N . CYS A 1 137 ? -13.189 -2.823 0.380 1.00 92.50 137 CYS A N 1
ATOM 1055 C CA . CYS A 1 137 ? -12.310 -3.820 0.987 1.00 92.50 137 CYS A CA 1
ATOM 1056 C C . CYS A 1 137 ? -12.531 -3.954 2.502 1.00 92.50 137 CYS A C 1
ATOM 1058 O O . CYS A 1 137 ? -13.335 -3.249 3.120 1.00 92.50 137 CYS A O 1
ATOM 1060 N N . GLU A 1 138 ? -11.835 -4.907 3.111 1.00 94.50 138 GLU A N 1
ATOM 1061 C CA . GLU A 1 138 ? -11.777 -5.060 4.564 1.00 94.50 138 GLU A CA 1
ATOM 1062 C C . GLU A 1 138 ? -10.887 -3.980 5.201 1.00 94.50 138 GLU A C 1
ATOM 1064 O O . GLU A 1 138 ? -10.085 -3.369 4.493 1.00 94.50 138 GLU A O 1
ATOM 1069 N N . PRO A 1 139 ? -11.063 -3.662 6.497 1.00 96.25 139 PRO A N 1
ATOM 1070 C CA . PRO A 1 139 ? -10.153 -2.784 7.224 1.00 96.25 139 PRO A CA 1
ATOM 1071 C C . PRO A 1 139 ? -8.729 -3.337 7.260 1.00 96.25 139 PRO A C 1
ATOM 1073 O O . PRO A 1 139 ? -8.531 -4.537 7.429 1.00 96.25 139 PRO A O 1
ATOM 1076 N N . TYR A 1 140 ? -7.740 -2.455 7.166 1.00 97.50 140 TYR A N 1
ATOM 1077 C CA . TYR A 1 140 ? -6.336 -2.854 7.116 1.00 97.50 140 TYR A CA 1
ATOM 1078 C C . TYR A 1 140 ? -5.417 -1.752 7.650 1.00 97.50 140 TYR A C 1
ATOM 1080 O O . TYR A 1 140 ? -5.833 -0.610 7.854 1.00 97.50 140 TYR A O 1
ATOM 1088 N N . VAL A 1 141 ? -4.150 -2.084 7.868 1.00 97.56 141 VAL A N 1
ATOM 1089 C CA . VAL A 1 141 ? -3.073 -1.119 8.091 1.00 97.56 141 VAL A CA 1
ATOM 1090 C C . VAL A 1 141 ? -2.265 -1.012 6.810 1.00 97.56 141 VAL A C 1
ATOM 1092 O O . VAL A 1 141 ? -1.763 -2.014 6.305 1.00 97.56 141 VAL A O 1
ATOM 1095 N N . LEU A 1 142 ? -2.133 0.206 6.289 1.00 97.25 142 LEU A N 1
ATOM 1096 C CA . LEU A 1 142 ? -1.144 0.497 5.261 1.00 97.25 142 LEU A CA 1
ATOM 1097 C C . LEU A 1 142 ? 0.163 0.877 5.952 1.00 97.25 142 LEU A C 1
ATOM 1099 O O . LEU A 1 142 ? 0.212 1.899 6.642 1.00 97.25 142 LEU A O 1
ATOM 1103 N N . VAL A 1 143 ? 1.199 0.070 5.764 1.00 97.31 143 VAL A N 1
ATOM 1104 C CA . VAL A 1 143 ? 2.565 0.368 6.204 1.00 97.31 143 VAL A CA 1
ATOM 1105 C C . VAL A 1 143 ? 3.295 0.989 5.026 1.00 97.31 143 VAL A C 1
ATOM 1107 O O . VAL A 1 143 ? 3.265 0.422 3.940 1.00 97.31 143 VAL A O 1
ATOM 1110 N N . CYS A 1 144 ? 3.939 2.136 5.216 1.00 96.00 144 CYS A N 1
ATOM 1111 C CA . CYS A 1 144 ? 4.674 2.839 4.170 1.00 96.00 144 CYS A CA 1
ATOM 1112 C C . CYS A 1 144 ? 6.076 3.223 4.650 1.00 96.00 144 CYS A C 1
ATOM 1114 O O . CYS A 1 144 ? 6.250 3.632 5.793 1.00 96.00 144 CYS A O 1
ATOM 1116 N N . GLY A 1 145 ? 7.067 3.191 3.763 1.00 95.25 145 GLY A N 1
ATOM 1117 C CA . GLY A 1 145 ? 8.448 3.544 4.086 1.00 95.25 145 GLY A CA 1
ATOM 1118 C C . GLY A 1 145 ? 9.248 4.003 2.871 1.00 95.25 145 GLY A C 1
ATOM 1119 O O . GLY A 1 145 ? 8.843 3.831 1.721 1.00 95.25 145 GLY A O 1
ATOM 1120 N N . LYS A 1 146 ? 10.408 4.618 3.125 1.00 94.00 146 LYS A N 1
ATOM 1121 C CA . LYS A 1 146 ? 11.354 5.013 2.060 1.00 94.00 146 LYS A CA 1
ATOM 1122 C C . LYS A 1 146 ? 12.172 3.836 1.518 1.00 94.00 146 LYS A C 1
ATOM 1124 O O . LYS A 1 146 ? 12.729 3.943 0.432 1.00 94.00 146 LYS A O 1
ATOM 1129 N N . SER A 1 147 ? 12.239 2.736 2.263 1.00 97.00 147 SER A N 1
ATOM 1130 C CA . SER A 1 147 ? 12.888 1.486 1.868 1.00 97.00 147 SER A CA 1
ATOM 1131 C C . SER A 1 147 ? 12.001 0.303 2.260 1.00 97.00 147 SER A C 1
ATOM 1133 O O . SER A 1 147 ? 11.200 0.424 3.194 1.00 97.00 147 SER A O 1
ATOM 1135 N N . TYR A 1 148 ? 12.123 -0.826 1.558 1.00 97.69 148 TYR A N 1
ATOM 1136 C CA . TYR A 1 148 ? 11.337 -2.018 1.883 1.00 97.69 148 TYR A CA 1
ATOM 1137 C C . TYR A 1 148 ? 11.783 -2.642 3.206 1.00 97.69 148 TYR A C 1
ATOM 1139 O O . TYR A 1 148 ? 10.948 -3.148 3.935 1.00 97.69 148 TYR A O 1
ATOM 1147 N N . GLU A 1 149 ? 13.056 -2.513 3.587 1.00 98.19 149 GLU A N 1
ATOM 1148 C CA . GLU A 1 149 ? 13.558 -2.988 4.880 1.00 98.19 149 GLU A CA 1
ATOM 1149 C C . GLU A 1 149 ? 12.935 -2.211 6.046 1.00 98.19 149 GLU A C 1
ATOM 1151 O O . GLU A 1 149 ? 12.744 -2.757 7.128 1.00 98.19 149 GLU A O 1
ATOM 1156 N N . GLY A 1 150 ? 12.626 -0.924 5.850 1.00 97.69 150 GLY A N 1
ATOM 1157 C CA . GLY A 1 150 ? 11.881 -0.140 6.835 1.00 97.69 150 GLY A CA 1
ATOM 1158 C C . GLY A 1 150 ? 10.441 -0.625 6.989 1.00 97.69 150 GLY A C 1
ATOM 1159 O O . GLY A 1 150 ? 9.950 -0.699 8.113 1.00 97.69 150 GLY A O 1
ATOM 1160 N N . VAL A 1 151 ? 9.799 -0.991 5.873 1.00 97.81 151 VAL A N 1
ATOM 1161 C CA . VAL A 1 151 ? 8.456 -1.592 5.860 1.00 97.81 151 VAL A CA 1
ATOM 1162 C C . VAL A 1 151 ? 8.470 -2.980 6.502 1.00 97.81 151 VAL A C 1
ATOM 1164 O O . VAL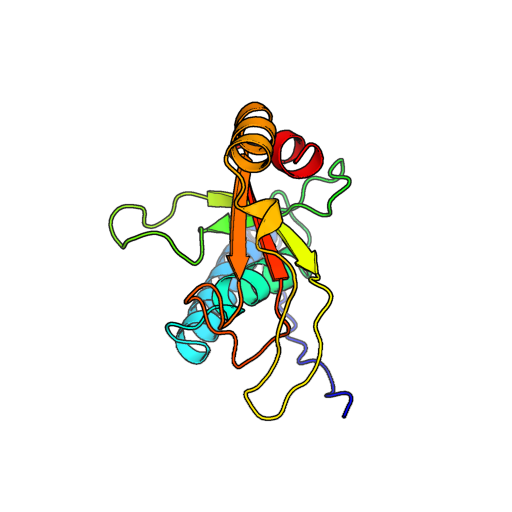 A 1 151 ? 7.609 -3.253 7.320 1.00 97.81 151 VAL A O 1
ATOM 1167 N N . ASP A 1 152 ? 9.463 -3.819 6.201 1.00 97.94 152 ASP A N 1
ATOM 1168 C CA . ASP A 1 152 ? 9.599 -5.173 6.757 1.00 97.94 152 ASP A CA 1
ATOM 1169 C C . ASP A 1 152 ? 9.864 -5.176 8.272 1.00 97.94 152 ASP A C 1
ATOM 1171 O O . ASP A 1 152 ? 9.479 -6.113 8.967 1.00 97.94 152 ASP A O 1
ATOM 1175 N N . ARG A 1 153 ? 10.563 -4.156 8.790 1.00 96.69 153 ARG A N 1
ATOM 1176 C CA . ARG A 1 153 ? 10.847 -4.010 10.229 1.00 96.69 153 ARG A CA 1
ATOM 1177 C C . ARG A 1 153 ? 9.681 -3.438 11.038 1.00 96.69 153 ARG A C 1
ATOM 1179 O O . ARG A 1 153 ? 9.715 -3.568 12.260 1.00 96.69 153 ARG A O 1
ATOM 1186 N N . ALA A 1 154 ? 8.773 -2.708 10.392 1.00 94.06 154 ALA A N 1
ATOM 1187 C CA . ALA A 1 154 ? 7.642 -2.038 11.035 1.00 94.06 154 ALA A CA 1
ATOM 1188 C C . ALA A 1 154 ? 6.512 -3.022 11.351 1.00 94.06 154 ALA A C 1
ATOM 1190 O O . ALA A 1 154 ? 5.889 -2.838 12.420 1.00 94.06 154 ALA A O 1
#

Organism: NCBI:txid267567

Foldseek 3Di:
DDDDDDDDDDADPDVVCGQVVVVVVLVVVLVVVCVVQDQALCNLVSNLVSQLVDDDPQFDPPFPQRWGWDDDSDDDPVSPPDIWTKHKAAFDWDQDPVGTDGDCVVCVDPVNQVQLVVLQKGKDFADVVSVRHHDPDHTIIMIIGRDSSSSRSD

Secondary structure (DSSP, 8-state):
--PPPP------S-GGGHHHHHHHHHHHHHHHHHHHH-SSTTHHHHHHHHHHHS-STTS-TT-SS--EEEE-TT--GGGTT-EEEEEEEEPPEEEETTEEEE--GGGGSHHHHHHHHHTTEEEEEESGGGT---SSS--EEEEEESSHHHHHH-

Radius of gyration: 16.43 Å; chains: 1; bounding box: 39×34×50 Å

Sequence (154 aa):
ISSVPMTIHVEAKNAPTALGDLTIARQMIQSLLLQFVGNDGSRGRLLYEVAQSCWGDHRPSLSTSNAVKDINPFYSPQDHGKEFFMSVVELPYKVTKAGKSVHAAYLLSRETLHSIQASGAYIRVVATEFKIPTKLCEPYVLVCGKSYEGVDRA

=== Feature glossary ===
Key to the feature types in this record:

Secondary structure (8-state, DSSP). Secondary structure is the local, repeating backbone conformation. DSSP classifies it into eight states by reading the hydrogen-bond network: three helix types (H, G, I), two β types (E, B), two non-regular types (T, S), and unstructured coil (-).

Backbone torsions (φ/ψ). Backbone dihedral angles. Every residue except chain termini has a φ (preceding-C → N → Cα → C) and a ψ (N → Cα → C → next-N). They are reported in degrees following the IUPAC sign convention. Secondary structure is essentially a statement about which (φ, ψ) basin each residue occupies.

Predicted aligned error. Predicted Aligned Error (PAE) is an AlphaFold confidence matrix: entry (i, j) is the expected error in the position of residue j, in ångströms, when the prediction is superimposed on the true structure at residue i. Low PAE within a block of residues means that block is internally rigid and well-predicted; high PAE between two blocks means their relative placement is uncertain even if each block individually is confident.

B-factor. B-factor (Debye–Waller factor) reflects atomic displacement in the crystal lattice. It is an experimental observable (units Å²), not a prediction; low values mean the atom is pinned down, high values mean it moves or is heterogeneous across the crystal.

Secondary structure (3-state, P-SEA). Three-state secondary structure (P-SEA) collapses the eight DSSP classes into helix (a), strand (b), and coil (c). P-SEA assigns these from Cα geometry alone — distances and angles — without requiring backbone oxygens, so it works on any Cα trace.

Sequence. Primary structure: the covalent order of the twenty standard amino acids along the backbone. Two proteins with the same sequence will (almost always) fold to the same structure; two with 30% identity often share a fold but not the details.

pLDDT. pLDDT is the predicted lDDT-Cα score: AlphaFold's confidence that the local environment of each residue (all inter-atomic distances within 15 Å) is correctly placed. It is a per-residue number between 0 and 100, with higher meaning more reliable.

InterPro / GO / CATH / organism. Functional annotations link the protein to curated databases. InterPro entries identify conserved domains and families by matching the sequence against member-database signatures (Pfam, PROSITE, CDD, …). Gene Ontology (GO) terms describe molecular function, biological process, and cellular component in a controlled vocabulary. CATH places the structure in a hierarchical fold classification (Class/Architecture/Topology/Homologous-superfamily). The organism is the source species.

Contact-map, Ramachandran, and PAE plots. Three diagnostic plots accompany the record. The Cα contact map visualizes the tertiary structure as a 2D adjacency matrix (8 Å cutoff, sequence-local contacts suppressed). The Ramachandran plot shows the distribution of backbone (φ, ψ) torsions, with points in the α and β basins reflecting secondary structure content. The PAE plot shows AlphaFold's inter-residue confidence as a color matrix.

mmCIF coordinates. The mmCIF table is the protein's shape written out atom by atom. For each backbone N, Cα, C, and carbonyl O, it records an (x, y, z) coordinate triple in Å plus the residue type, chain letter, and residue number.

Radius of gyration, Cα contacts, bounding box. Three whole-structure scalars: the radius of gyration (RMS distance of Cα from centroid, in Å), the count of Cα–Cα contacts (pairs closer than 8 Å and separated by more than four residues in sequence — i.e. tertiary, not local, contacts), and the bounding-box dimensions. Together they distinguish compact globular folds from extended fibres or disordered chains.

Foldseek 3Di. The Foldseek 3Di string encodes local tertiary geometry as a 20-letter alphabet — one character per residue — derived from the relative positions of nearby Cα atoms. Unlike the amino-acid sequence, 3Di is a direct function of the 3D structure, so two proteins with the same fold have similar 3Di strings even at low sequence identity.

Rendered structure images. Six rendered views show the 3D structure from the faces of a cube — i.e. along ±x, ±y, ±z. Rendering representation is drawn randomly per protein from cartoon (secondary-structure ribbons), sticks (backbone bonds), or molecular surface; coloring is either N→C rainbow (blue at the N-terminus through red at the C-terminus) or one color per chain.

Nearest PDB structures. The Foldseek neighbor list gives the closest experimentally determined structures in the PDB, ranked by structural alignment. TM-score near 1 means near-identical fold; near 0.3 means only rough topology match. This is how one finds what a novel AlphaFold prediction most resembles in the solved-structure universe.

Solvent-accessible surface area. SASA measures how much of the protein is reachable by solvent. It is computed by rolling a water-sized probe over the atomic surface and summing the exposed area (Å²). Per-residue SASA distinguishes core (buried, low SASA) from surface (exposed, high SASA) residues; total SASA is a whole-molecule size measure.